Protein AF-A0A8J7HR65-F1 (afdb_monomer_lite)

Foldseek 3Di:
DPPQDQWDFDDDPVTDTHGVPDDDPPDDDDDDDDDPVVVVVLCVVQPVNSVVVVVVVVVVVVVVVVD

Secondary structure (DSSP, 8-state):
-----SEEEE-STT-EEEETTPPP--SPPP-----HHHHHHHHHHHGGGHHHHHHHHHHHHHHHHH-

Organism: NCBI:txid2794033

pLDDT: mean 80.24, std 16.12, range [39.59, 97.44]

Radius of gyration: 16.49 Å; chains: 1; bounding box: 34×33×49 Å

Sequence (67 aa):
MKKDRPYEIQQGEGGLFVSAGDEPIDSPVVGLRMTKSMYSKVEALAGRKKADWIRQAIAEKLERDAE

Structure (mmCIF, N/CA/C/O backbone):
data_AF-A0A8J7HR65-F1
#
_entry.id   AF-A0A8J7HR65-F1
#
loop_
_atom_site.group_PDB
_atom_site.id
_atom_site.type_symbol
_atom_site.label_atom_id
_atom_site.label_alt_id
_atom_site.label_comp_id
_atom_site.label_asym_id
_atom_site.label_entity_id
_atom_site.label_seq_id
_atom_site.pdbx_PDB_ins_code
_atom_site.Cartn_x
_atom_site.Cartn_y
_atom_site.Cartn_z
_atom_site.occupancy
_atom_site.B_iso_or_equiv
_atom_site.auth_seq_id
_atom_site.auth_comp_id
_atom_site.auth_asym_id
_atom_site.auth_atom_id
_atom_site.pdbx_PDB_model_num
ATOM 1 N N . MET A 1 1 ? 6.714 -17.919 -34.190 1.00 39.59 1 MET A N 1
ATOM 2 C CA . MET A 1 1 ? 5.964 -17.844 -32.918 1.00 39.59 1 MET A CA 1
ATOM 3 C C . MET A 1 1 ? 6.905 -17.333 -31.842 1.00 39.59 1 MET A C 1
ATOM 5 O O . MET A 1 1 ? 7.866 -18.024 -31.524 1.00 39.59 1 MET A O 1
ATOM 9 N N . LYS A 1 2 ? 6.711 -16.100 -31.358 1.00 49.69 2 LYS A N 1
ATOM 10 C CA . LYS A 1 2 ? 7.442 -15.615 -30.181 1.00 49.69 2 LYS A CA 1
ATOM 11 C C . LYS A 1 2 ? 6.860 -16.365 -28.983 1.00 49.69 2 LYS A C 1
ATOM 13 O O . LYS A 1 2 ? 5.654 -16.318 -28.792 1.00 49.69 2 LYS A O 1
ATOM 18 N N . LYS A 1 3 ? 7.684 -17.137 -28.271 1.00 53.69 3 LYS A N 1
ATOM 19 C CA . LYS A 1 3 ? 7.275 -17.774 -27.013 1.00 53.69 3 LYS A CA 1
ATOM 20 C C . LYS A 1 3 ? 6.829 -16.665 -26.064 1.00 53.69 3 LYS A C 1
ATOM 22 O O . LYS A 1 3 ? 7.610 -15.731 -25.869 1.00 53.69 3 LYS A O 1
ATOM 27 N N . ASP A 1 4 ? 5.627 -16.776 -25.506 1.00 59.69 4 ASP A N 1
ATOM 28 C CA . ASP A 1 4 ? 5.186 -15.937 -24.395 1.00 59.69 4 ASP A CA 1
ATOM 29 C C . ASP A 1 4 ? 6.214 -16.092 -23.278 1.00 59.69 4 ASP A C 1
ATO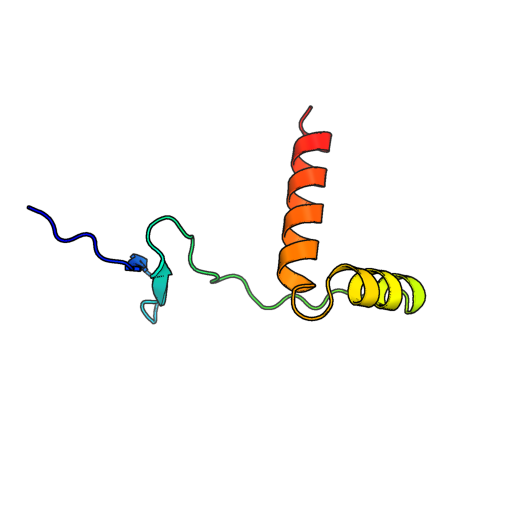M 31 O O . ASP A 1 4 ? 6.354 -17.158 -22.673 1.00 59.69 4 ASP A O 1
ATOM 35 N N . ARG A 1 5 ? 7.045 -15.065 -23.092 1.00 59.75 5 ARG A N 1
ATOM 36 C CA . ARG A 1 5 ? 7.988 -15.040 -21.983 1.00 59.75 5 ARG A CA 1
ATOM 37 C C . ARG A 1 5 ? 7.166 -14.597 -20.774 1.00 59.75 5 ARG A C 1
ATOM 39 O O . ARG A 1 5 ? 6.629 -13.497 -20.822 1.00 59.75 5 ARG A O 1
ATOM 46 N N . PRO A 1 6 ? 7.052 -15.415 -19.711 1.00 66.94 6 PRO A N 1
ATOM 47 C CA . PRO A 1 6 ? 6.276 -15.043 -18.525 1.00 66.94 6 PRO A CA 1
ATOM 48 C C . PRO A 1 6 ? 6.888 -13.851 -17.770 1.00 66.94 6 PRO A C 1
ATOM 50 O O . PRO A 1 6 ? 6.302 -13.360 -16.813 1.00 66.94 6 PRO A O 1
ATOM 53 N N . TYR A 1 7 ? 8.065 -13.397 -18.204 1.00 64.38 7 TYR A N 1
ATOM 54 C CA . TYR A 1 7 ? 8.799 -12.271 -17.666 1.00 64.38 7 TYR A CA 1
ATOM 55 C C . TYR A 1 7 ? 9.427 -11.442 -18.791 1.00 64.38 7 TYR A C 1
ATOM 57 O O . TYR A 1 7 ? 9.863 -11.973 -19.820 1.00 64.38 7 TYR A O 1
ATOM 65 N N . GLU A 1 8 ? 9.534 -10.143 -18.555 1.00 66.62 8 GLU A N 1
ATOM 66 C CA . GLU A 1 8 ? 10.339 -9.212 -19.330 1.00 66.62 8 GLU A CA 1
ATOM 67 C C . GLU A 1 8 ? 11.534 -8.753 -18.488 1.00 66.62 8 GLU A C 1
ATOM 69 O O . GLU A 1 8 ? 11.492 -8.726 -17.259 1.00 66.62 8 GLU A O 1
ATOM 74 N N . ILE A 1 9 ? 12.646 -8.452 -19.157 1.00 63.47 9 ILE A N 1
ATOM 75 C CA . ILE A 1 9 ? 13.817 -7.864 -18.504 1.00 63.47 9 ILE A CA 1
ATOM 76 C C . ILE A 1 9 ? 13.698 -6.361 -18.720 1.00 63.47 9 ILE A C 1
ATOM 78 O O . ILE A 1 9 ? 13.808 -5.910 -19.862 1.00 63.47 9 ILE A O 1
ATOM 82 N N . GLN A 1 10 ? 13.478 -5.603 -17.649 1.00 62.09 10 GLN A N 1
ATOM 83 C CA . GLN A 1 10 ? 13.480 -4.140 -17.690 1.00 62.09 10 GLN A CA 1
ATOM 84 C C . GLN A 1 10 ? 14.739 -3.605 -16.980 1.00 62.09 10 GLN A C 1
ATOM 86 O O . GLN A 1 10 ? 15.184 -4.148 -15.966 1.00 62.09 10 GLN A O 1
ATOM 91 N N . GLN A 1 11 ? 15.397 -2.612 -17.591 1.00 55.72 11 GLN A N 1
ATOM 92 C CA . GLN A 1 11 ? 16.763 -2.196 -17.244 1.00 55.72 11 GLN A CA 1
ATOM 93 C C . GLN A 1 11 ? 16.843 -1.316 -15.983 1.00 55.72 11 GLN A C 1
ATOM 95 O O . GLN A 1 11 ? 16.248 -0.249 -15.924 1.00 55.72 11 GLN A O 1
ATOM 100 N N . GLY A 1 12 ? 17.710 -1.737 -15.057 1.00 59.53 12 GLY A N 1
ATOM 101 C CA . GLY A 1 12 ? 18.423 -0.950 -14.037 1.00 59.53 12 GLY A CA 1
ATOM 102 C C . GLY A 1 12 ? 19.818 -1.577 -13.836 1.00 59.53 12 GLY A C 1
ATOM 103 O O . GLY A 1 12 ? 20.080 -2.623 -14.436 1.00 59.53 12 GLY A O 1
ATOM 104 N N . GLU A 1 13 ? 20.710 -1.006 -13.011 1.00 55.56 13 GLU A N 1
ATOM 105 C CA . GLU A 1 13 ? 22.124 -1.456 -12.866 1.00 55.56 13 GLU A CA 1
ATOM 106 C C . GLU A 1 13 ? 22.311 -2.958 -12.533 1.00 55.56 13 GLU A C 1
ATOM 108 O O . GLU A 1 13 ? 23.392 -3.500 -12.752 1.00 55.56 13 GLU A O 1
ATOM 113 N N . GLY A 1 14 ? 21.266 -3.657 -12.070 1.00 57.94 14 GLY A N 1
ATOM 114 C CA . GLY A 1 14 ? 21.277 -5.099 -11.785 1.00 57.94 14 GLY A CA 1
ATOM 115 C C . GLY A 1 14 ? 20.361 -5.981 -12.647 1.00 57.94 14 GLY A C 1
ATOM 116 O O . GLY A 1 14 ? 20.330 -7.180 -12.402 1.00 57.94 14 GLY A O 1
ATOM 117 N N . GLY A 1 15 ? 19.619 -5.424 -13.617 1.00 59.25 15 GLY A N 1
ATOM 118 C CA . GLY A 1 15 ? 18.666 -6.151 -14.476 1.00 59.25 15 GLY A CA 1
ATOM 119 C C . GLY A 1 15 ? 17.589 -6.932 -13.706 1.00 59.25 15 GLY A C 1
ATOM 120 O O . GLY A 1 15 ? 17.790 -8.090 -13.347 1.00 59.25 15 GLY A O 1
ATOM 121 N N . LEU A 1 16 ? 16.421 -6.330 -13.469 1.00 62.75 16 LEU A N 1
ATOM 122 C CA . LEU A 1 16 ? 15.337 -6.994 -12.738 1.00 62.75 16 LEU A CA 1
ATOM 123 C C . LEU A 1 16 ? 14.438 -7.795 -13.693 1.00 62.75 16 LEU A C 1
ATOM 125 O O . LEU A 1 16 ? 14.040 -7.313 -14.756 1.00 62.75 16 LEU A O 1
ATOM 129 N N . PHE A 1 17 ? 14.117 -9.029 -13.298 1.00 67.75 17 PHE A N 1
ATOM 130 C CA . PHE A 1 17 ? 13.097 -9.844 -13.957 1.00 67.75 17 PHE A CA 1
ATOM 131 C C . PHE A 1 17 ? 11.726 -9.417 -13.435 1.00 67.75 17 PHE A C 1
ATOM 133 O O . PHE A 1 17 ? 11.441 -9.590 -12.250 1.00 67.75 17 PHE A O 1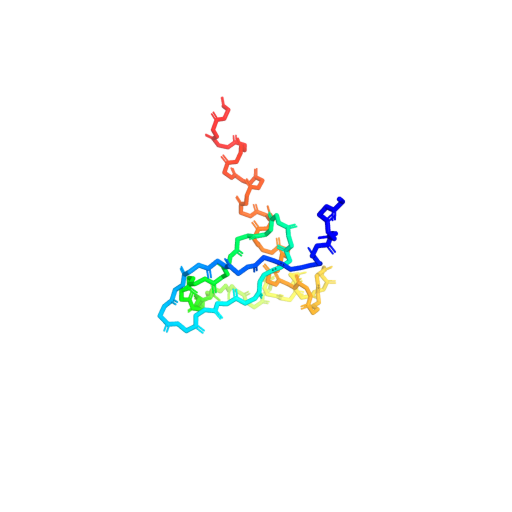
ATOM 140 N N . VAL A 1 18 ? 10.887 -8.879 -14.314 1.00 65.25 18 VAL A N 1
ATOM 141 C CA . VAL A 1 18 ? 9.514 -8.466 -13.996 1.00 65.25 18 VAL A CA 1
ATOM 142 C C . VAL A 1 18 ? 8.528 -9.322 -14.770 1.00 65.25 18 VAL A C 1
ATOM 144 O O . VAL A 1 18 ? 8.855 -9.805 -15.854 1.00 65.25 18 VAL A O 1
ATOM 147 N N . SER A 1 19 ? 7.331 -9.546 -14.230 1.00 67.25 19 SER A N 1
ATOM 148 C CA . SER A 1 19 ? 6.253 -10.165 -15.009 1.00 67.25 19 SER A CA 1
ATOM 149 C C . SER A 1 19 ? 5.979 -9.311 -16.249 1.00 67.25 19 SER A C 1
ATOM 151 O O . SER A 1 19 ? 6.120 -8.089 -16.208 1.00 67.25 19 SER A O 1
ATOM 153 N N . ALA A 1 20 ? 5.606 -9.937 -17.365 1.00 61.69 20 ALA A N 1
ATOM 154 C CA . ALA A 1 20 ? 5.285 -9.189 -18.579 1.00 61.69 20 ALA A CA 1
ATOM 155 C C . ALA A 1 20 ? 4.137 -8.191 -18.313 1.00 61.69 20 ALA A C 1
ATOM 157 O O . ALA A 1 20 ? 3.044 -8.607 -17.933 1.00 61.69 20 ALA A O 1
ATOM 158 N N . GLY A 1 21 ? 4.398 -6.893 -18.517 1.00 65.69 21 GLY A N 1
ATOM 159 C CA . GLY A 1 21 ? 3.447 -5.800 -18.269 1.00 65.69 21 GLY A CA 1
ATOM 160 C C . GLY A 1 21 ? 3.567 -5.091 -16.912 1.00 65.69 21 GLY A C 1
ATOM 161 O O . GLY A 1 21 ? 2.902 -4.075 -16.732 1.00 65.69 21 GLY A O 1
ATOM 162 N N . ASP A 1 22 ? 4.418 -5.569 -15.999 1.00 63.00 22 ASP A N 1
ATOM 163 C CA . ASP A 1 22 ? 4.681 -4.901 -14.718 1.00 63.00 22 ASP A CA 1
ATOM 164 C C . ASP A 1 22 ? 5.902 -3.971 -14.805 1.00 63.00 22 ASP A C 1
ATOM 166 O O . ASP A 1 22 ? 6.881 -4.261 -15.500 1.00 63.00 22 ASP A O 1
ATOM 170 N N . GLU A 1 23 ? 5.874 -2.872 -14.047 1.00 67.81 23 GLU A N 1
ATOM 171 C CA . GLU A 1 23 ? 7.046 -2.016 -13.841 1.00 67.81 23 GLU A CA 1
ATOM 172 C C . GLU A 1 23 ? 7.927 -2.560 -12.702 1.00 67.81 23 GLU A C 1
ATOM 174 O O . GLU A 1 23 ? 7.418 -2.970 -11.650 1.00 67.81 23 GLU A O 1
ATOM 179 N N . PRO A 1 24 ? 9.262 -2.568 -12.866 1.00 68.69 24 PRO A N 1
ATOM 180 C CA . PRO A 1 24 ? 10.169 -2.919 -11.789 1.00 68.69 24 PRO A CA 1
ATOM 181 C C . PRO A 1 24 ? 10.027 -1.928 -10.638 1.00 68.69 24 PRO A C 1
ATOM 183 O O . PRO A 1 24 ? 10.060 -0.716 -10.825 1.00 68.69 24 PRO A O 1
ATOM 186 N N . ILE A 1 25 ? 9.931 -2.454 -9.418 1.00 68.81 25 ILE A N 1
ATOM 187 C CA . ILE A 1 25 ? 9.998 -1.626 -8.216 1.00 68.81 25 ILE A CA 1
ATOM 188 C C . ILE A 1 25 ? 11.469 -1.252 -7.998 1.00 68.81 25 ILE A C 1
ATOM 190 O O . ILE A 1 25 ? 12.209 -1.985 -7.342 1.00 68.81 25 ILE A O 1
ATOM 194 N N . ASP A 1 26 ? 11.892 -0.125 -8.561 1.00 73.12 26 ASP A N 1
ATOM 195 C CA . ASP A 1 26 ? 13.208 0.486 -8.328 1.00 73.12 26 ASP A CA 1
ATOM 196 C C . ASP A 1 26 ? 13.171 1.573 -7.237 1.00 73.12 26 ASP A C 1
ATOM 198 O O . ASP A 1 26 ? 14.205 1.983 -6.706 1.00 73.12 26 ASP A O 1
ATOM 202 N N . SER A 1 27 ? 11.965 2.012 -6.869 1.00 72.94 27 SER A N 1
ATOM 203 C CA . SER A 1 27 ? 11.754 3.033 -5.852 1.00 72.94 27 SER A CA 1
ATOM 204 C C . SER A 1 27 ? 12.320 2.611 -4.485 1.00 72.94 27 SER A C 1
ATOM 206 O O . SER A 1 27 ? 12.199 1.444 -4.086 1.00 72.94 27 SER A O 1
ATOM 208 N N . PRO A 1 28 ? 12.904 3.548 -3.717 1.00 78.38 28 PRO A N 1
ATOM 209 C CA . PRO A 1 28 ? 13.408 3.253 -2.384 1.00 78.38 28 PRO A CA 1
ATOM 210 C C . PRO A 1 28 ? 12.275 2.824 -1.444 1.00 78.38 28 PRO A C 1
ATOM 212 O O . PRO A 1 28 ? 11.135 3.277 -1.550 1.00 78.38 28 PRO A O 1
ATOM 215 N N . VAL A 1 29 ? 12.604 1.988 -0.456 1.00 84.56 29 VAL A N 1
ATOM 216 C CA . VAL A 1 29 ? 11.644 1.608 0.588 1.00 84.56 29 VAL A CA 1
ATOM 217 C C . VAL A 1 29 ? 11.267 2.840 1.412 1.00 84.56 29 VAL A C 1
ATOM 219 O O . VAL A 1 29 ? 12.106 3.424 2.098 1.00 84.56 29 VAL A O 1
ATOM 222 N N . VAL A 1 30 ? 9.983 3.202 1.391 1.00 85.38 30 VAL A N 1
ATOM 223 C CA . VAL A 1 30 ? 9.438 4.313 2.181 1.00 85.38 30 VAL A CA 1
ATOM 224 C C . VAL A 1 30 ? 8.779 3.786 3.455 1.00 85.38 30 VAL A C 1
ATOM 226 O O . VAL A 1 30 ? 7.828 3.005 3.416 1.00 85.38 30 VAL A O 1
ATOM 229 N N . GLY A 1 31 ? 9.263 4.248 4.610 1.00 89.50 31 GLY A N 1
ATOM 230 C CA . GLY A 1 31 ? 8.622 4.000 5.899 1.00 89.50 31 GLY A CA 1
ATOM 231 C C . GLY A 1 31 ? 7.466 4.970 6.141 1.00 89.50 31 GLY A C 1
ATOM 232 O O . GLY A 1 31 ? 7.687 6.166 6.320 1.00 89.50 31 GLY A O 1
ATOM 233 N N . LEU A 1 32 ? 6.235 4.462 6.204 1.00 88.62 32 LEU A N 1
ATOM 234 C CA . LEU A 1 32 ? 5.058 5.268 6.532 1.00 88.62 32 LEU A CA 1
ATOM 235 C C . LEU A 1 32 ? 4.836 5.311 8.045 1.00 88.62 32 LEU A C 1
ATOM 237 O O . LEU A 1 32 ? 4.666 4.279 8.696 1.00 88.62 32 LEU A O 1
ATOM 241 N N . ARG A 1 33 ? 4.797 6.521 8.609 1.00 93.81 33 ARG A N 1
ATOM 242 C CA . ARG A 1 33 ? 4.400 6.736 10.005 1.00 93.81 33 ARG A CA 1
ATOM 243 C C . ARG A 1 33 ? 2.903 6.992 10.071 1.00 93.81 33 ARG A C 1
ATOM 245 O O . ARG A 1 33 ? 2.387 7.867 9.387 1.00 93.81 33 ARG A O 1
ATOM 252 N N . MET A 1 34 ? 2.217 6.251 10.930 1.00 93.94 34 MET A N 1
ATOM 253 C CA . MET A 1 34 ? 0.788 6.412 11.176 1.00 93.94 34 MET A CA 1
ATOM 254 C C . MET A 1 34 ? 0.468 6.119 12.639 1.00 93.94 34 MET A C 1
ATOM 256 O O . MET A 1 34 ? 1.277 5.534 13.362 1.00 93.94 34 MET A O 1
ATOM 260 N N . THR A 1 35 ? -0.716 6.531 13.087 1.00 97.44 35 THR A N 1
ATOM 261 C CA . THR A 1 35 ? -1.173 6.219 14.442 1.00 97.44 35 THR A CA 1
ATOM 262 C C . THR A 1 35 ? -1.350 4.711 14.612 1.00 97.44 35 THR A C 1
ATOM 264 O O . THR A 1 35 ? -1.689 3.994 13.668 1.00 97.44 35 THR A O 1
ATOM 267 N N . LYS A 1 36 ? -1.174 4.218 15.844 1.00 96.69 36 LYS A N 1
ATOM 268 C CA . LYS A 1 36 ? -1.356 2.792 16.159 1.00 96.69 36 LYS A CA 1
ATOM 269 C C . LYS A 1 36 ? -2.746 2.291 15.758 1.00 96.69 36 LYS A C 1
ATOM 271 O O . LYS A 1 36 ? -2.867 1.207 15.203 1.00 96.69 36 LYS A O 1
ATOM 276 N N . SER A 1 37 ? -3.782 3.097 15.992 1.00 97.38 37 SER A N 1
ATO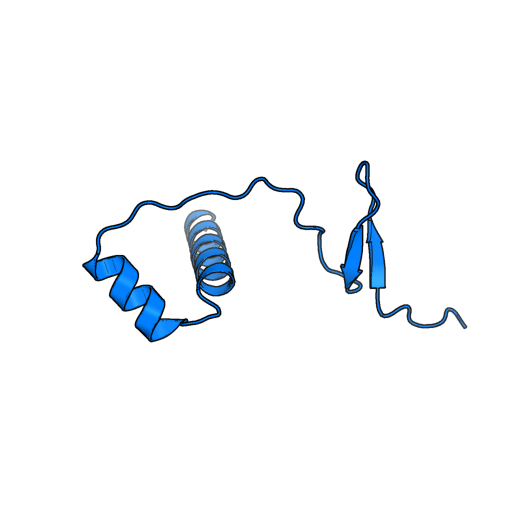M 277 C CA . SER A 1 37 ? -5.158 2.752 15.625 1.00 97.38 37 SER A CA 1
ATOM 278 C C . SER A 1 37 ? -5.345 2.616 14.114 1.00 97.38 37 SER A C 1
ATOM 280 O O . SER A 1 37 ? -6.038 1.702 13.675 1.00 97.38 37 SER A O 1
ATOM 282 N N . MET A 1 38 ? -4.714 3.482 13.315 1.00 95.69 38 MET A N 1
ATOM 283 C CA . MET A 1 38 ? -4.747 3.374 11.858 1.00 95.69 38 MET A CA 1
ATOM 284 C C . MET A 1 38 ? -3.996 2.131 11.382 1.00 95.69 38 MET A C 1
ATOM 286 O O . MET A 1 38 ? -4.537 1.364 10.592 1.00 95.69 38 MET A O 1
ATOM 290 N N . TYR A 1 39 ? -2.797 1.887 11.921 1.00 94.62 39 TYR A N 1
ATOM 291 C CA . TYR A 1 39 ? -2.013 0.702 11.575 1.00 94.62 39 TYR A CA 1
ATOM 292 C C . TYR A 1 39 ? -2.798 -0.586 11.843 1.00 94.62 39 TYR A C 1
ATOM 294 O O . TYR A 1 39 ? -2.900 -1.430 10.958 1.00 94.62 39 TYR A O 1
ATOM 302 N N . SER A 1 40 ? -3.435 -0.706 13.013 1.00 96.25 40 SER A N 1
ATOM 303 C CA . SER A 1 40 ? -4.252 -1.878 13.349 1.00 96.25 40 SER A CA 1
ATOM 304 C C . SER A 1 40 ? -5.445 -2.066 12.409 1.00 96.25 40 SER A C 1
ATOM 306 O O . SER A 1 40 ? -5.787 -3.201 12.091 1.00 96.25 40 SER A O 1
ATOM 308 N N . LYS A 1 41 ? -6.070 -0.983 11.927 1.00 96.19 41 LYS A N 1
ATOM 309 C CA . LYS A 1 41 ? -7.153 -1.074 10.932 1.00 96.19 41 LYS A CA 1
ATOM 310 C C . LYS A 1 41 ? -6.643 -1.573 9.582 1.00 96.19 41 LYS A C 1
ATOM 312 O O . LYS A 1 41 ? -7.249 -2.469 9.005 1.00 96.19 41 LYS A O 1
ATOM 317 N N . VAL A 1 42 ? -5.528 -1.025 9.099 1.00 94.12 42 VAL A N 1
ATOM 318 C CA . VAL A 1 42 ? -4.905 -1.461 7.838 1.00 94.12 42 VAL A CA 1
ATOM 319 C C . VAL A 1 42 ? -4.460 -2.921 7.936 1.00 94.12 42 VAL A C 1
ATOM 321 O O . VAL A 1 42 ? -4.681 -3.703 7.016 1.00 94.12 42 VAL A O 1
ATOM 324 N N . GLU A 1 43 ? -3.880 -3.315 9.068 1.00 95.19 43 GLU A N 1
ATOM 325 C CA . GLU A 1 43 ? -3.469 -4.693 9.324 1.00 95.19 43 GLU A CA 1
ATOM 326 C C . GLU A 1 43 ? -4.662 -5.656 9.372 1.00 95.19 43 GLU A C 1
ATOM 328 O O . GLU A 1 43 ? -4.586 -6.729 8.780 1.00 95.19 43 GLU A O 1
ATOM 333 N N . ALA A 1 44 ? -5.779 -5.266 9.991 1.00 96.25 44 ALA A N 1
ATOM 334 C CA . ALA A 1 44 ? -6.999 -6.072 10.006 1.00 96.25 44 ALA A CA 1
ATOM 335 C C . ALA A 1 44 ? -7.629 -6.232 8.610 1.00 96.25 44 ALA A C 1
ATOM 337 O O . ALA A 1 44 ? -8.163 -7.295 8.303 1.00 96.25 44 ALA A O 1
ATOM 338 N N . LEU A 1 45 ? -7.561 -5.198 7.764 1.00 94.56 45 LEU A N 1
ATOM 339 C CA . LEU A 1 45 ? -8.136 -5.212 6.415 1.00 94.56 45 LEU A CA 1
ATOM 340 C C . LEU A 1 45 ? -7.276 -5.981 5.406 1.00 94.56 45 LEU A C 1
ATOM 342 O O . LEU A 1 45 ? -7.794 -6.781 4.632 1.00 94.56 45 LEU A O 1
ATOM 346 N N . ALA A 1 46 ? -5.967 -5.727 5.395 1.00 93.81 46 ALA A N 1
ATOM 347 C CA . ALA A 1 46 ? -5.073 -6.181 4.329 1.00 93.81 46 ALA A CA 1
ATOM 348 C C . ALA A 1 46 ? -4.046 -7.230 4.785 1.00 93.81 46 ALA A C 1
ATOM 350 O O . ALA A 1 46 ? -3.455 -7.928 3.955 1.00 93.81 46 ALA A O 1
ATOM 351 N N . GLY A 1 47 ? -3.802 -7.356 6.094 1.00 93.44 47 GLY A N 1
ATOM 352 C CA . GLY A 1 47 ? -2.860 -8.309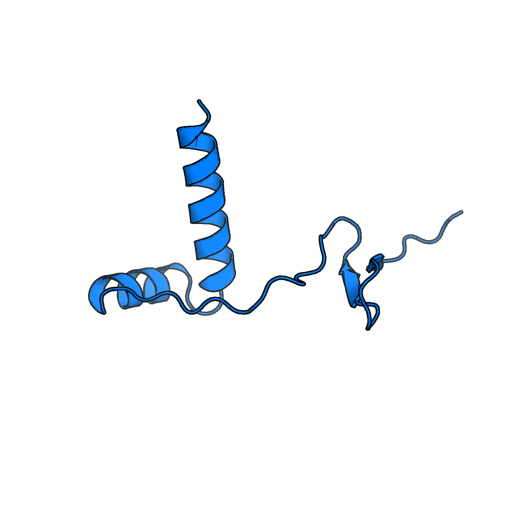 6.674 1.00 93.44 47 GLY A CA 1
ATOM 353 C C . GLY A 1 47 ? -1.484 -8.265 6.006 1.00 93.44 47 GLY A C 1
ATOM 354 O O . GLY A 1 47 ? -0.783 -7.250 6.014 1.00 93.44 47 GLY A O 1
ATOM 355 N N . ARG A 1 48 ? -1.094 -9.390 5.393 1.00 91.19 48 ARG A N 1
ATOM 356 C CA . ARG A 1 48 ? 0.189 -9.534 4.681 1.00 91.19 48 ARG A CA 1
ATOM 357 C C . ARG A 1 48 ? 0.280 -8.699 3.398 1.00 91.19 48 ARG A C 1
ATOM 359 O O . ARG A 1 48 ? 1.387 -8.387 2.983 1.00 91.19 48 ARG A O 1
ATOM 366 N N . LYS A 1 49 ? -0.851 -8.299 2.810 1.00 92.75 49 LYS A N 1
ATOM 367 C CA . LYS A 1 49 ? -0.930 -7.503 1.572 1.00 92.75 49 LYS A CA 1
ATOM 368 C C . LYS A 1 49 ? -1.073 -5.997 1.825 1.00 92.75 49 LYS A C 1
ATOM 370 O O . LYS A 1 49 ? -1.478 -5.252 0.942 1.00 92.75 49 LYS A O 1
ATOM 375 N N . LYS A 1 50 ? -0.743 -5.522 3.033 1.00 92.94 50 LYS A N 1
ATOM 376 C CA . LYS A 1 50 ? -0.864 -4.103 3.413 1.00 92.94 50 LYS A CA 1
ATOM 377 C C . LYS A 1 50 ? -0.125 -3.139 2.485 1.00 92.94 50 LYS A C 1
ATOM 379 O O . LYS A 1 50 ? -0.640 -2.062 2.230 1.00 92.94 50 LYS A O 1
ATOM 384 N N . ALA A 1 51 ? 1.050 -3.514 1.975 1.00 89.81 51 ALA A N 1
ATOM 385 C CA . ALA A 1 51 ? 1.808 -2.656 1.066 1.00 89.81 51 ALA A CA 1
ATOM 386 C C . ALA A 1 51 ? 1.045 -2.425 -0.247 1.00 89.81 51 ALA A C 1
ATOM 388 O O . ALA A 1 51 ? 0.849 -1.279 -0.639 1.00 89.81 51 ALA A O 1
ATOM 389 N N . ASP A 1 52 ? 0.553 -3.497 -0.870 1.00 90.44 52 ASP A N 1
ATOM 390 C CA . ASP A 1 52 ? -0.215 -3.419 -2.118 1.00 90.44 52 ASP A CA 1
ATOM 391 C C . ASP A 1 52 ? -1.526 -2.659 -1.908 1.00 90.44 52 ASP A C 1
ATOM 393 O O . ASP A 1 52 ? -1.864 -1.774 -2.688 1.00 90.44 52 ASP A O 1
ATOM 397 N N . TRP A 1 53 ? -2.210 -2.928 -0.791 1.00 94.31 53 TRP A N 1
ATOM 398 C CA . TRP A 1 53 ? -3.434 -2.222 -0.421 1.00 94.31 53 TRP A CA 1
ATOM 399 C C . TRP A 1 53 ? -3.210 -0.713 -0.252 1.00 94.31 53 TRP A C 1
ATOM 401 O O . TRP A 1 53 ? -4.003 0.087 -0.740 1.00 94.31 53 TRP A O 1
ATOM 411 N N . ILE A 1 54 ? -2.113 -0.305 0.400 1.00 93.19 54 ILE A N 1
ATOM 412 C CA . ILE A 1 54 ? -1.768 1.1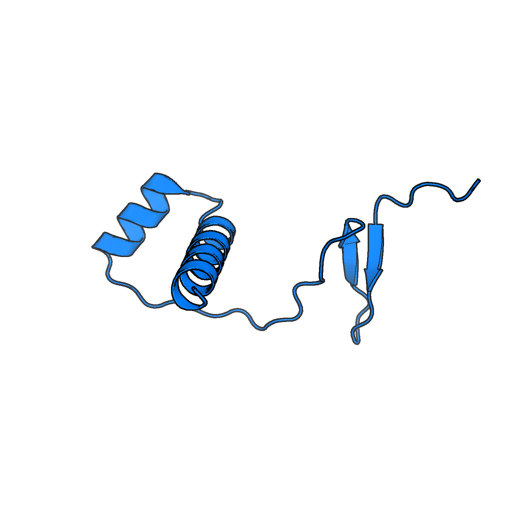15 0.553 1.00 93.19 54 ILE A CA 1
ATOM 413 C C . ILE A 1 54 ? -1.497 1.755 -0.813 1.00 93.19 54 ILE A C 1
ATOM 415 O O . ILE A 1 54 ? -1.973 2.861 -1.056 1.00 93.19 54 ILE A O 1
ATOM 419 N N . ARG A 1 55 ? -0.766 1.080 -1.712 1.00 91.06 55 ARG A N 1
ATOM 420 C CA . ARG A 1 55 ? -0.506 1.604 -3.065 1.00 91.06 55 ARG A CA 1
ATOM 421 C C . ARG A 1 55 ? -1.802 1.799 -3.846 1.00 91.06 55 ARG A C 1
ATOM 423 O O . ARG A 1 55 ? -1.986 2.859 -4.434 1.00 91.06 55 ARG A O 1
ATOM 430 N N . GLN A 1 56 ? -2.711 0.828 -3.789 1.00 92.56 56 GLN A N 1
ATOM 431 C CA . GLN A 1 56 ? -4.022 0.939 -4.423 1.00 92.56 56 GLN A CA 1
ATOM 432 C C . GLN A 1 56 ? -4.828 2.112 -3.844 1.00 92.56 56 GLN A C 1
ATOM 434 O O . GLN A 1 56 ? -5.338 2.934 -4.596 1.00 92.56 56 GLN A O 1
ATOM 439 N N . ALA A 1 57 ? -4.880 2.250 -2.516 1.00 94.12 57 ALA A N 1
ATOM 440 C CA . ALA A 1 57 ? -5.594 3.353 -1.872 1.00 94.12 57 ALA A CA 1
ATOM 441 C C . ALA A 1 57 ? -5.027 4.736 -2.254 1.00 94.12 57 ALA A C 1
ATOM 443 O O . ALA A 1 57 ? -5.781 5.705 -2.360 1.00 94.12 57 ALA A O 1
ATOM 444 N N . ILE A 1 58 ? -3.707 4.833 -2.458 1.00 93.75 58 ILE A N 1
ATOM 445 C CA . ILE A 1 58 ? -3.051 6.044 -2.968 1.00 93.75 58 ILE A CA 1
ATOM 446 C C . ILE A 1 58 ? -3.450 6.292 -4.427 1.00 93.75 58 ILE A C 1
ATOM 448 O O . ILE A 1 58 ? -3.855 7.408 -4.736 1.00 93.75 58 ILE A O 1
ATOM 452 N N . ALA A 1 59 ? -3.388 5.277 -5.296 1.00 93.50 59 ALA A N 1
ATOM 453 C CA . ALA A 1 59 ? -3.769 5.398 -6.706 1.00 93.50 59 ALA A CA 1
ATOM 454 C C . ALA A 1 59 ? -5.219 5.887 -6.860 1.00 93.50 59 ALA A C 1
ATOM 456 O O . ALA A 1 59 ? -5.455 6.915 -7.486 1.00 93.50 59 ALA A O 1
ATOM 457 N N . GLU A 1 60 ? -6.165 5.254 -6.163 1.00 95.75 60 GLU A N 1
ATOM 458 C CA . GLU A 1 60 ? -7.579 5.654 -6.176 1.00 95.75 60 GLU A CA 1
ATOM 459 C C . GLU A 1 60 ? -7.794 7.083 -5.650 1.00 95.75 60 GLU A C 1
ATOM 461 O O . GLU A 1 60 ? -8.719 7.781 -6.060 1.00 95.75 60 GLU A O 1
ATOM 466 N N . LYS A 1 61 ? -6.978 7.534 -4.686 1.00 96.50 61 LYS A N 1
ATOM 467 C CA . LYS A 1 61 ? -7.053 8.910 -4.179 1.00 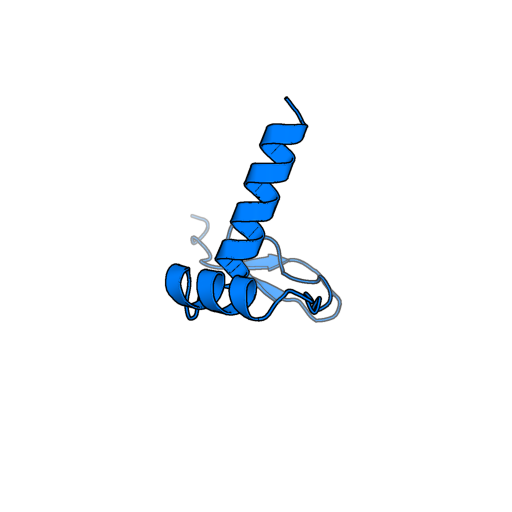96.50 61 LYS A CA 1
ATOM 468 C C . LYS A 1 61 ? -6.540 9.912 -5.210 1.00 96.50 61 LYS A C 1
ATOM 470 O O . LYS A 1 61 ? -7.168 10.952 -5.356 1.00 96.50 61 LYS A O 1
ATOM 475 N N . LEU A 1 62 ? -5.447 9.595 -5.901 1.00 95.75 62 LEU A N 1
ATOM 476 C CA . LEU A 1 62 ? -4.893 10.439 -6.960 1.00 95.75 62 LEU A CA 1
ATOM 477 C C . LEU A 1 62 ? -5.852 10.556 -8.148 1.00 95.75 62 LEU A C 1
ATOM 479 O O . LEU A 1 62 ? -6.034 11.655 -8.653 1.00 95.75 62 LEU A O 1
ATOM 483 N N . GLU A 1 63 ? -6.501 9.458 -8.542 1.00 96.31 63 GLU A N 1
ATOM 484 C CA . GLU A 1 63 ? -7.529 9.466 -9.590 1.00 96.31 63 GLU A CA 1
ATOM 485 C C . GLU A 1 63 ? -8.705 10.373 -9.212 1.00 96.31 63 GLU A C 1
ATOM 487 O O . GLU A 1 63 ? -9.056 11.262 -9.980 1.00 96.31 63 GLU A O 1
ATOM 492 N N . ARG A 1 64 ? -9.248 10.229 -7.992 1.00 96.69 64 ARG A N 1
ATOM 493 C CA . ARG A 1 64 ? -10.337 11.092 -7.496 1.00 96.69 64 ARG A CA 1
ATOM 494 C C . ARG A 1 64 ? -9.976 12.575 -7.417 1.00 96.69 64 ARG A C 1
ATOM 496 O O . ARG A 1 64 ? -10.878 13.399 -7.449 1.00 96.69 64 ARG A O 1
ATOM 503 N N . ASP A 1 65 ? -8.703 12.904 -7.214 1.00 96.56 65 ASP A N 1
ATOM 504 C CA . ASP A 1 65 ? -8.241 14.294 -7.105 1.00 96.56 65 ASP A CA 1
ATOM 505 C C . ASP A 1 65 ? -7.908 14.918 -8.470 1.00 96.56 65 ASP A C 1
ATOM 507 O O . ASP A 1 65 ? -7.704 16.129 -8.550 1.00 96.56 65 ASP A O 1
ATOM 511 N N . ALA A 1 66 ? -7.814 14.103 -9.524 1.00 88.12 66 ALA A N 1
ATOM 512 C CA . ALA A 1 66 ? -7.572 14.552 -10.892 1.00 88.12 66 ALA A CA 1
ATOM 513 C C . ALA A 1 66 ? -8.866 14.897 -11.659 1.00 88.12 66 ALA A C 1
ATOM 515 O O . ALA A 1 66 ? -8.779 15.534 -12.712 1.00 88.12 66 ALA A O 1
ATOM 516 N N . GLU A 1 67 ? -10.028 14.478 -11.144 1.00 66.06 67 GLU A N 1
ATOM 517 C CA . GLU A 1 67 ? -11.380 14.815 -11.629 1.00 66.06 67 GLU A CA 1
ATOM 518 C C . GLU A 1 67 ? -11.894 16.146 -11.053 1.00 66.06 67 GLU A C 1
ATOM 520 O O . GLU A 1 67 ? -12.516 16.909 -11.830 1.00 66.06 67 GLU A O 1
#